Protein AF-A0A3D2G029-F1 (afdb_monomer)

pLDDT: mean 81.78, std 15.34, range [38.91, 94.81]

Radius of gyration: 13.67 Å; Cα contacts (8 Å, |Δi|>4): 77; chains: 1; bounding box: 34×25×38 Å

Mean predicted aligned error: 7.69 Å

Sequence (81 aa):
MTPYRTAAGYGEAEYEDKRSRFIGHIKPVTSENEAKAFIDEMRRTYADATHNVFAYVLRDGNILRWSDDGEPGGTSGQPTL

Secondary structure (DSSP, 8-state):
-------SS-EEEEEEETTEEEEEEE---SSHHHHHHHHHHHHHHTTT-S---EEEEETGGGEEEEE-TT-SSSSSTTTT-

Structure (mmCIF, N/CA/C/O backbone):
data_AF-A0A3D2G029-F1
#
_entry.id   AF-A0A3D2G029-F1
#
loop_
_atom_site.group_PDB
_atom_site.id
_atom_site.type_symbol
_atom_site.label_atom_id
_atom_site.label_alt_id
_atom_site.label_comp_id
_atom_site.label_asym_id
_atom_site.label_entity_id
_atom_site.label_seq_id
_atom_site.pdbx_PDB_ins_code
_atom_site.Cartn_x
_atom_site.Cartn_y
_atom_site.Cartn_z
_atom_site.occupancy
_atom_site.B_iso_or_equiv
_atom_site.auth_seq_id
_atom_site.auth_comp_id
_atom_site.auth_asym_id
_atom_site.auth_atom_id
_atom_site.pdbx_PDB_model_num
ATOM 1 N N . MET A 1 1 ? -19.813 8.427 15.517 1.00 69.44 1 MET A N 1
ATOM 2 C CA . MET A 1 1 ? -18.645 8.253 14.624 1.00 69.44 1 MET A CA 1
ATOM 3 C C . MET A 1 1 ? -19.046 8.674 13.222 1.00 69.44 1 MET A C 1
ATOM 5 O O . MET A 1 1 ? -20.054 8.182 12.736 1.00 69.44 1 MET A O 1
ATOM 9 N N . THR A 1 2 ? -18.312 9.583 12.583 1.00 79.88 2 THR A N 1
ATOM 10 C CA . THR A 1 2 ? -18.587 9.968 11.187 1.00 79.88 2 THR A CA 1
ATOM 11 C C . THR A 1 2 ? -18.298 8.773 10.271 1.00 79.88 2 THR A C 1
ATOM 13 O O . THR A 1 2 ? -17.221 8.181 10.423 1.00 79.88 2 THR A O 1
ATOM 16 N N . PRO A 1 3 ? -19.211 8.373 9.370 1.00 85.31 3 PRO A N 1
ATOM 17 C CA . PRO A 1 3 ? -18.934 7.320 8.398 1.00 85.31 3 PRO A CA 1
ATOM 18 C C . PRO A 1 3 ? -17.819 7.759 7.440 1.00 85.31 3 PRO A C 1
ATOM 20 O O . PRO A 1 3 ? -17.645 8.947 7.176 1.00 85.31 3 PRO A O 1
ATOM 23 N N . TYR A 1 4 ? -17.046 6.799 6.944 1.00 84.88 4 TYR A N 1
ATOM 24 C CA . TYR A 1 4 ? -15.942 7.015 6.010 1.00 84.88 4 TYR A CA 1
ATOM 25 C C . TYR A 1 4 ? -15.910 5.875 4.997 1.00 84.88 4 TYR A C 1
ATOM 27 O O . TYR A 1 4 ? -16.491 4.813 5.231 1.00 84.88 4 TYR A O 1
ATOM 35 N N . ARG A 1 5 ? -15.250 6.110 3.864 1.00 88.69 5 ARG A N 1
ATOM 36 C CA . ARG A 1 5 ? -15.012 5.083 2.850 1.00 88.69 5 ARG A CA 1
ATOM 37 C C . ARG A 1 5 ? -13.618 4.499 3.035 1.00 88.69 5 ARG A C 1
ATOM 39 O O . ARG A 1 5 ? -12.698 5.196 3.448 1.00 88.69 5 ARG A O 1
ATOM 46 N N . THR A 1 6 ? -13.497 3.222 2.720 1.00 90.19 6 THR A N 1
ATOM 47 C CA . THR A 1 6 ? -12.237 2.485 2.629 1.00 90.19 6 THR A CA 1
ATOM 48 C C . THR A 1 6 ? -12.338 1.536 1.435 1.00 90.19 6 THR A C 1
ATOM 50 O O . THR A 1 6 ? -13.418 1.401 0.849 1.00 90.19 6 THR A O 1
ATOM 53 N N . ALA A 1 7 ? -11.234 0.898 1.056 1.00 89.38 7 ALA A N 1
ATOM 54 C CA . ALA A 1 7 ? -11.250 -0.142 0.038 1.00 89.38 7 ALA A CA 1
ATOM 55 C C . ALA A 1 7 ? -12.234 -1.257 0.439 1.00 89.38 7 ALA A C 1
ATOM 57 O O . ALA A 1 7 ? -12.231 -1.719 1.578 1.00 89.38 7 ALA A O 1
ATOM 58 N N . ALA A 1 8 ? -13.089 -1.684 -0.493 1.00 90.62 8 ALA A N 1
ATOM 59 C CA . ALA A 1 8 ? -14.082 -2.730 -0.225 1.00 90.62 8 ALA A CA 1
ATOM 60 C C . ALA A 1 8 ? -13.445 -4.121 -0.031 1.00 90.62 8 ALA A C 1
ATOM 62 O O . ALA A 1 8 ? -14.064 -5.016 0.536 1.00 90.62 8 ALA A O 1
ATOM 63 N N . GLY A 1 9 ? -12.211 -4.294 -0.499 1.00 92.31 9 GLY A N 1
ATOM 64 C CA . GLY A 1 9 ? -11.444 -5.527 -0.439 1.00 92.31 9 GLY A CA 1
ATOM 65 C C . GLY A 1 9 ? -10.067 -5.323 -1.061 1.00 92.31 9 GLY A C 1
ATOM 66 O O . GLY A 1 9 ? -9.658 -4.189 -1.315 1.00 92.31 9 GLY A O 1
ATOM 67 N N . TYR A 1 10 ? -9.361 -6.425 -1.292 1.00 94.19 10 TYR A N 1
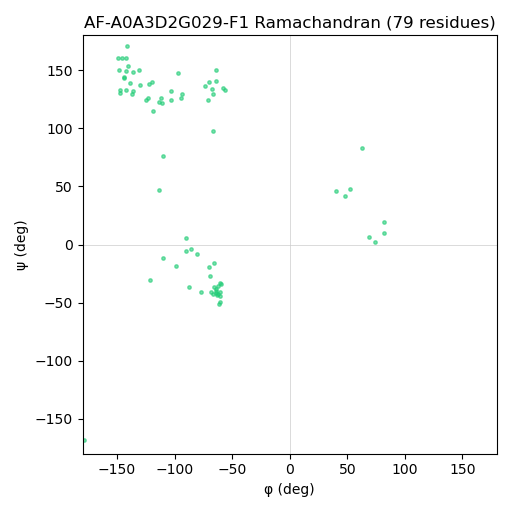ATOM 68 C CA . TYR A 1 10 ? -8.116 -6.400 -2.051 1.00 94.19 10 TYR A CA 1
ATOM 69 C C . TYR A 1 10 ? -8.369 -5.969 -3.501 1.00 94.19 10 TYR A C 1
ATOM 71 O O . TYR A 1 10 ? -9.360 -6.379 -4.109 1.00 94.19 10 TYR A O 1
ATOM 79 N N . GLY A 1 11 ? -7.465 -5.165 -4.044 1.00 94.00 11 GLY A N 1
ATOM 80 C CA . GLY A 1 11 ? -7.424 -4.801 -5.449 1.00 94.00 11 GLY A CA 1
ATOM 81 C C . GLY A 1 11 ? -5.984 -4.722 -5.931 1.00 94.00 11 GLY A C 1
ATOM 82 O O . GLY A 1 11 ? -5.080 -4.376 -5.172 1.00 94.00 11 GLY A O 1
ATOM 83 N N . GLU A 1 12 ? -5.792 -5.022 -7.205 1.00 94.81 12 GLU A N 1
ATOM 84 C CA . GLU A 1 12 ? -4.513 -4.888 -7.885 1.00 94.81 12 GLU A CA 1
ATOM 85 C C . GLU A 1 12 ? -4.722 -4.260 -9.256 1.00 94.81 12 GLU A C 1
ATOM 87 O O . GLU A 1 12 ? -5.775 -4.423 -9.880 1.00 94.81 12 GLU A O 1
ATOM 92 N N . ALA A 1 13 ? -3.726 -3.511 -9.701 1.00 93.12 13 ALA A N 1
ATOM 93 C CA . ALA A 1 13 ? -3.684 -2.932 -11.027 1.00 93.12 13 ALA A CA 1
ATOM 94 C C . ALA A 1 13 ? -2.244 -2.936 -11.527 1.00 93.12 13 ALA A C 1
ATOM 96 O O . ALA A 1 13 ? -1.313 -2.684 -10.767 1.00 93.12 13 ALA A O 1
ATOM 97 N N . GLU A 1 14 ? -2.075 -3.181 -12.819 1.00 93.00 14 GLU A N 1
ATOM 98 C CA . GLU A 1 14 ? -0.783 -3.102 -13.486 1.00 93.00 14 GLU A CA 1
ATOM 99 C C . GLU A 1 14 ? -0.848 -2.046 -14.589 1.00 93.00 14 GLU A C 1
ATOM 101 O O . GLU A 1 14 ? -1.848 -1.919 -15.299 1.00 93.00 14 GLU A O 1
ATOM 106 N N . TYR A 1 15 ? 0.229 -1.281 -14.716 1.00 91.25 15 TYR A N 1
ATOM 107 C CA . TYR A 1 15 ? 0.417 -0.281 -15.750 1.00 91.25 15 TYR A CA 1
ATOM 108 C C . TYR A 1 15 ? 1.839 -0.382 -16.298 1.00 91.25 15 TYR A C 1
ATOM 110 O O . TYR A 1 15 ? 2.804 -0.377 -15.538 1.00 91.25 15 TYR A O 1
ATOM 118 N N . GLU A 1 16 ? 1.981 -0.459 -17.618 1.00 91.81 16 GLU A N 1
ATOM 119 C CA . GLU A 1 16 ? 3.283 -0.476 -18.281 1.00 91.81 16 GL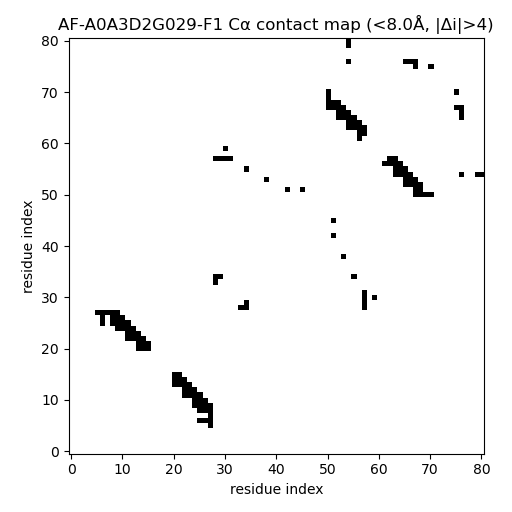U A CA 1
ATOM 120 C C . GLU A 1 16 ? 3.481 0.825 -19.065 1.00 91.81 16 GLU A C 1
ATOM 122 O 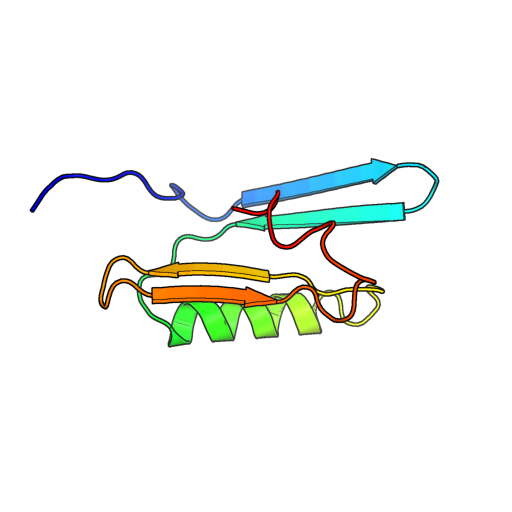O . GLU A 1 16 ? 2.654 1.188 -19.901 1.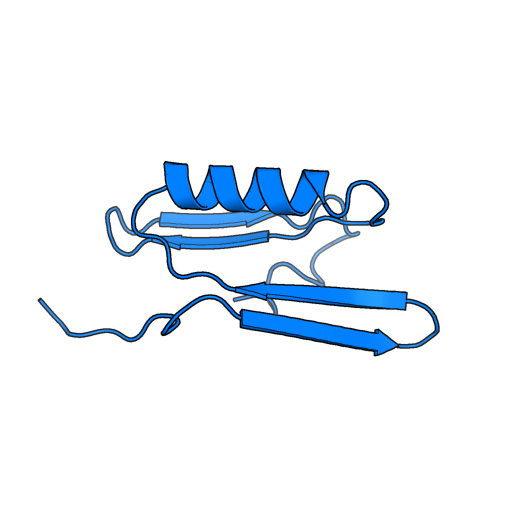00 91.81 16 GLU A O 1
ATOM 127 N N . ASP A 1 17 ? 4.592 1.518 -18.814 1.00 90.19 17 ASP A N 1
ATOM 128 C CA . ASP A 1 17 ? 5.023 2.675 -19.598 1.00 90.19 17 ASP A CA 1
ATOM 129 C C . ASP A 1 17 ? 6.518 2.588 -19.886 1.00 90.19 17 ASP A C 1
ATOM 131 O O . ASP A 1 17 ? 7.326 2.355 -18.993 1.00 90.19 17 ASP A O 1
ATOM 135 N N . LYS A 1 18 ? 6.912 2.792 -21.147 1.00 85.56 18 LYS A N 1
ATOM 136 C CA . LYS A 1 18 ? 8.325 2.850 -21.576 1.00 85.56 18 LYS A CA 1
ATOM 137 C C . LYS A 1 18 ? 9.210 1.707 -21.040 1.00 85.56 18 LYS A C 1
ATOM 139 O O . LYS A 1 18 ? 10.372 1.937 -20.713 1.00 85.56 18 LYS A O 1
ATOM 144 N N . ARG A 1 19 ? 8.696 0.467 -21.032 1.00 86.94 19 ARG A N 1
ATOM 145 C CA . ARG A 1 19 ? 9.352 -0.752 -20.493 1.00 86.94 19 ARG A CA 1
ATOM 146 C C . ARG A 1 19 ? 9.509 -0.785 -18.968 1.00 86.94 19 ARG A C 1
ATOM 148 O O . ARG A 1 19 ? 10.140 -1.704 -18.451 1.00 86.94 19 ARG A O 1
ATOM 155 N N . SER A 1 20 ? 8.944 0.185 -18.265 1.00 85.50 20 SER A N 1
ATOM 156 C CA . SER A 1 20 ? 8.770 0.145 -16.820 1.00 85.50 20 SER A CA 1
ATOM 157 C C . SER A 1 20 ? 7.392 -0.419 -16.510 1.00 85.50 20 SER A C 1
ATOM 159 O O . SER A 1 20 ? 6.386 0.044 -17.049 1.00 85.50 20 SER A O 1
ATOM 161 N N . ARG A 1 21 ? 7.355 -1.416 -15.628 1.00 89.19 21 ARG A N 1
ATOM 162 C CA . ARG A 1 21 ? 6.123 -2.030 -15.138 1.00 89.19 21 ARG A CA 1
ATOM 163 C C . ARG A 1 21 ? 5.832 -1.516 -13.733 1.00 89.19 21 ARG A C 1
ATOM 165 O O . ARG A 1 21 ? 6.671 -1.649 -12.847 1.00 89.19 21 ARG A O 1
ATOM 172 N N . PHE A 1 22 ? 4.644 -0.961 -13.546 1.00 89.81 22 PHE A N 1
ATOM 173 C CA . PHE A 1 22 ? 4.133 -0.451 -12.282 1.00 89.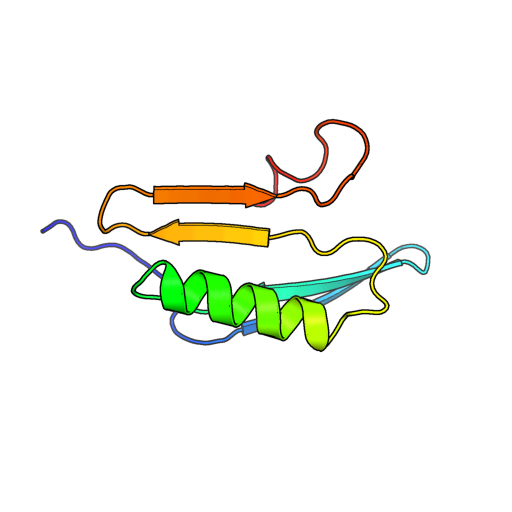81 22 PHE A CA 1
ATOM 174 C C . PHE A 1 22 ? 2.997 -1.353 -11.820 1.00 89.81 22 PHE A C 1
ATOM 176 O O . PHE A 1 22 ? 2.013 -1.524 -12.537 1.00 89.81 22 PHE A O 1
ATOM 183 N N . ILE A 1 23 ? 3.131 -1.925 -10.628 1.00 91.12 23 ILE A N 1
ATOM 184 C CA . ILE A 1 23 ? 2.129 -2.819 -10.050 1.00 91.12 23 ILE A CA 1
ATOM 185 C C . ILE A 1 23 ? 1.645 -2.181 -8.751 1.00 91.12 23 ILE A C 1
ATOM 187 O O . ILE A 1 23 ? 2.420 -1.970 -7.821 1.00 91.12 23 ILE A O 1
ATOM 191 N N . GLY A 1 24 ? 0.371 -1.807 -8.720 1.00 92.25 24 GLY A N 1
ATOM 192 C CA . GLY A 1 24 ? -0.283 -1.200 -7.572 1.00 92.25 24 GLY A CA 1
ATOM 193 C C . GLY A 1 24 ? -1.157 -2.216 -6.853 1.00 92.25 24 GLY A C 1
ATOM 194 O O . GLY A 1 24 ? -1.986 -2.871 -7.481 1.00 92.25 24 GLY A O 1
ATOM 195 N N . HIS A 1 25 ? -1.022 -2.292 -5.531 1.00 93.69 25 HIS A N 1
ATOM 196 C CA . HIS A 1 25 ? -1.863 -3.128 -4.681 1.00 93.69 25 HIS A CA 1
ATOM 197 C C . HIS A 1 25 ? -2.559 -2.286 -3.617 1.00 93.69 25 HIS A C 1
ATOM 199 O O . HIS A 1 25 ? -1.949 -1.421 -2.988 1.00 93.69 25 HIS A O 1
ATOM 205 N N . ILE A 1 26 ? -3.834 -2.572 -3.376 1.00 93.69 26 ILE A N 1
ATOM 206 C CA . ILE A 1 26 ? -4.630 -1.945 -2.325 1.00 93.69 26 ILE A CA 1
ATOM 207 C C . ILE A 1 26 ? -5.325 -3.017 -1.497 1.00 93.69 26 ILE A C 1
ATOM 209 O O . ILE A 1 26 ? -5.861 -3.989 -2.022 1.00 93.69 26 ILE A O 1
ATOM 213 N N . LYS A 1 27 ? -5.334 -2.843 -0.177 1.00 93.38 27 LYS A N 1
ATOM 214 C CA . LYS A 1 27 ? -6.017 -3.745 0.750 1.00 93.38 27 LYS A CA 1
ATOM 215 C C . LYS A 1 27 ? -6.530 -2.952 1.951 1.00 93.38 27 LYS A C 1
ATOM 217 O O . LYS A 1 27 ? -5.764 -2.168 2.513 1.00 93.38 27 LYS A O 1
ATOM 222 N N . PRO A 1 28 ? -7.793 -3.131 2.376 1.00 93.75 28 PRO A N 1
ATOM 223 C CA . PRO A 1 28 ? -8.255 -2.558 3.628 1.00 93.75 28 PRO A CA 1
ATOM 224 C C . PRO A 1 28 ? -7.537 -3.240 4.792 1.00 93.75 28 PRO A C 1
ATOM 226 O O . PRO A 1 28 ? -7.438 -4.466 4.846 1.00 93.75 28 PRO A O 1
ATOM 229 N N . VAL A 1 29 ? -7.062 -2.432 5.731 1.00 92.19 29 VAL A N 1
ATOM 230 C CA . VAL A 1 29 ? -6.389 -2.879 6.951 1.00 92.19 29 VAL A CA 1
ATOM 231 C C . VAL A 1 29 ? -6.991 -2.168 8.153 1.00 92.19 29 VAL A C 1
ATOM 233 O O . VAL A 1 29 ? -7.481 -1.040 8.050 1.00 92.19 29 VAL A O 1
ATOM 236 N N . THR A 1 30 ? -6.973 -2.842 9.295 1.00 89.81 30 THR A N 1
ATOM 237 C CA . THR A 1 30 ? -7.547 -2.341 10.551 1.00 89.81 30 THR A CA 1
ATOM 238 C C . THR A 1 30 ? -6.489 -1.995 11.594 1.00 89.81 30 THR A C 1
ATOM 240 O O . THR A 1 30 ? -6.799 -1.331 12.579 1.00 89.81 30 THR A O 1
ATOM 243 N N . SER A 1 31 ? -5.234 -2.396 11.372 1.00 91.06 31 SER A N 1
ATOM 244 C CA . SER A 1 31 ? -4.122 -2.154 12.292 1.00 91.06 31 SER A CA 1
ATOM 245 C C . SER A 1 31 ? -2.796 -1.913 11.567 1.00 91.06 31 SER A C 1
ATOM 247 O O . SER A 1 31 ? -2.609 -2.316 10.417 1.00 91.06 31 SER A O 1
ATOM 249 N N . GLU A 1 32 ? -1.835 -1.304 12.268 1.00 90.12 32 GLU A N 1
ATOM 250 C CA . GLU A 1 32 ? -0.462 -1.140 11.763 1.00 90.12 32 GLU A CA 1
ATOM 251 C C . GLU A 1 32 ? 0.211 -2.478 11.461 1.00 90.12 32 GLU A C 1
ATOM 253 O O . GLU A 1 32 ? 1.014 -2.564 10.536 1.00 90.12 32 GLU A O 1
ATOM 258 N N . ASN A 1 33 ? -0.098 -3.518 12.236 1.00 91.88 33 ASN A N 1
ATOM 259 C CA . ASN A 1 33 ? 0.501 -4.834 12.047 1.00 91.88 33 ASN A CA 1
ATOM 260 C C . ASN A 1 33 ? 0.019 -5.474 10.742 1.00 91.88 33 ASN A C 1
ATOM 262 O O . ASN A 1 33 ? 0.833 -6.035 10.016 1.00 91.88 33 ASN A O 1
ATOM 266 N N . GLU A 1 34 ? -1.268 -5.336 10.408 1.00 91.94 34 GLU A N 1
ATOM 267 C CA . GLU A 1 34 ? -1.801 -5.778 9.112 1.00 91.94 34 GLU A CA 1
ATOM 268 C C . GLU A 1 34 ? -1.194 -4.988 7.950 1.00 91.94 34 GLU A C 1
ATOM 270 O O . GLU A 1 34 ? -0.823 -5.583 6.940 1.00 91.94 34 GLU A O 1
ATOM 275 N N . ALA A 1 35 ? -1.041 -3.667 8.107 1.00 90.94 35 ALA A N 1
ATOM 276 C CA . ALA A 1 35 ? -0.394 -2.824 7.104 1.00 90.94 35 ALA A CA 1
ATOM 277 C C . ALA A 1 35 ? 1.060 -3.259 6.856 1.00 90.94 35 ALA A C 1
ATOM 279 O O . ALA A 1 35 ? 1.452 -3.489 5.716 1.00 90.94 35 ALA A O 1
ATOM 280 N N . LYS A 1 36 ? 1.849 -3.434 7.925 1.00 91.12 36 LYS A N 1
ATOM 281 C CA . LYS A 1 36 ? 3.252 -3.874 7.845 1.00 91.12 36 LYS A CA 1
ATOM 282 C C . LYS A 1 36 ? 3.380 -5.275 7.256 1.00 91.12 36 LYS A C 1
ATOM 284 O O . LYS A 1 36 ? 4.214 -5.476 6.384 1.00 91.12 36 LYS A O 1
ATOM 289 N N . ALA A 1 37 ? 2.532 -6.214 7.676 1.00 94.19 37 ALA A N 1
ATOM 290 C CA . ALA A 1 37 ? 2.533 -7.570 7.137 1.00 94.19 37 ALA A CA 1
ATOM 291 C C . ALA A 1 37 ? 2.252 -7.580 5.629 1.00 94.19 37 ALA A C 1
ATOM 293 O O . ALA A 1 37 ? 2.919 -8.298 4.891 1.00 94.19 37 ALA A O 1
ATOM 294 N N . PHE A 1 38 ? 1.309 -6.754 5.169 1.00 93.38 38 PHE A N 1
ATOM 295 C CA . PHE A 1 38 ? 1.005 -6.628 3.748 1.00 93.38 38 PHE A CA 1
ATOM 296 C C . PHE A 1 38 ? 2.160 -5.999 2.960 1.00 93.38 38 PHE A C 1
ATOM 298 O O . PHE A 1 38 ? 2.523 -6.501 1.902 1.00 93.38 38 PHE A O 1
ATOM 305 N N . ILE A 1 39 ? 2.790 -4.948 3.492 1.00 90.88 39 ILE A N 1
ATOM 306 C CA . ILE A 1 39 ? 3.972 -4.333 2.870 1.00 90.88 39 ILE A CA 1
ATOM 307 C C . ILE A 1 39 ? 5.117 -5.347 2.756 1.00 90.88 39 ILE A C 1
ATOM 309 O O . ILE A 1 39 ? 5.746 -5.445 1.704 1.00 90.88 39 ILE A O 1
ATOM 313 N N . ASP A 1 40 ? 5.376 -6.123 3.809 1.00 91.38 40 ASP A N 1
ATOM 314 C CA . ASP A 1 40 ? 6.415 -7.155 3.805 1.00 91.38 40 ASP A CA 1
ATOM 315 C C . ASP A 1 40 ? 6.093 -8.300 2.834 1.00 91.38 40 ASP A C 1
ATOM 317 O O . ASP A 1 40 ? 6.999 -8.835 2.195 1.00 91.38 40 ASP A O 1
ATOM 321 N N . GLU A 1 41 ? 4.819 -8.674 2.699 1.00 92.44 41 GLU A N 1
ATOM 322 C CA . GLU A 1 41 ? 4.353 -9.642 1.704 1.00 92.44 41 GLU A CA 1
ATOM 323 C C . GLU A 1 41 ? 4.626 -9.135 0.283 1.00 92.44 41 GLU A C 1
ATOM 325 O O . GLU A 1 41 ? 5.282 -9.831 -0.488 1.00 92.44 41 GLU A O 1
ATOM 330 N N . MET A 1 42 ? 4.217 -7.902 -0.039 1.00 91.69 42 MET A N 1
ATOM 331 C CA . MET A 1 42 ? 4.443 -7.311 -1.363 1.00 91.69 42 MET A CA 1
ATOM 332 C C . MET A 1 42 ? 5.937 -7.176 -1.671 1.00 91.69 42 MET A C 1
ATOM 334 O O . MET A 1 42 ? 6.374 -7.565 -2.749 1.00 91.69 42 MET A O 1
ATOM 338 N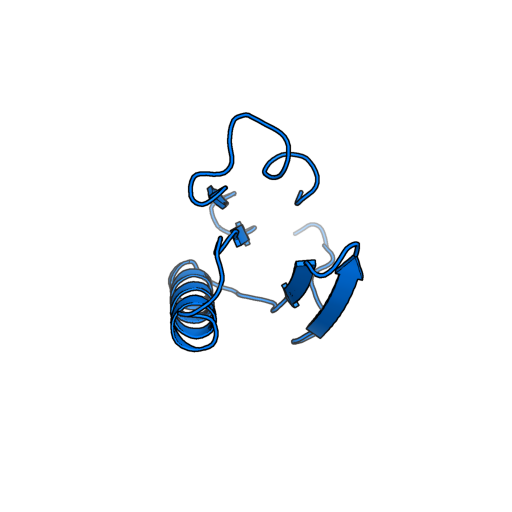 N . ARG A 1 43 ? 6.749 -6.741 -0.700 1.00 88.75 43 ARG A N 1
ATOM 339 C CA . ARG A 1 43 ? 8.213 -6.664 -0.845 1.00 88.75 43 ARG A CA 1
ATOM 340 C C . ARG A 1 43 ? 8.869 -8.013 -1.121 1.00 88.75 43 ARG A C 1
ATOM 342 O O . ARG A 1 43 ? 9.888 -8.065 -1.800 1.00 88.75 43 ARG A O 1
ATOM 349 N N . ARG A 1 44 ? 8.330 -9.105 -0.571 1.00 90.62 44 ARG A N 1
ATOM 350 C CA . ARG A 1 44 ? 8.830 -10.464 -0.836 1.00 90.62 44 ARG A CA 1
ATOM 351 C C . ARG A 1 44 ? 8.374 -10.975 -2.195 1.00 90.62 44 ARG A C 1
ATOM 353 O O . ARG A 1 44 ? 9.167 -11.610 -2.882 1.00 90.62 44 ARG A O 1
ATOM 360 N N . THR A 1 45 ? 7.125 -10.706 -2.565 1.00 90.44 45 THR A N 1
ATOM 361 C CA . THR A 1 45 ? 6.567 -11.082 -3.870 1.00 90.44 45 THR A CA 1
ATOM 362 C C . THR A 1 45 ? 7.284 -10.360 -5.010 1.00 90.44 45 THR A C 1
ATOM 364 O O . THR A 1 45 ? 7.601 -10.991 -6.013 1.00 90.44 45 THR A O 1
ATOM 367 N N . TYR A 1 46 ? 7.603 -9.077 -4.824 1.00 88.88 46 TYR A N 1
ATOM 368 C CA . TYR A 1 46 ? 8.269 -8.208 -5.801 1.00 88.88 46 TYR A CA 1
ATOM 369 C C . TYR A 1 46 ? 9.669 -7.798 -5.332 1.00 88.88 46 TYR A C 1
ATOM 371 O O . TYR A 1 46 ? 10.060 -6.629 -5.375 1.00 88.88 46 TYR A O 1
ATOM 379 N N . ALA A 1 47 ? 10.444 -8.779 -4.861 1.00 86.31 47 ALA A N 1
ATOM 380 C CA . ALA A 1 47 ? 11.823 -8.561 -4.423 1.00 86.31 47 ALA A CA 1
ATOM 381 C C . ALA A 1 47 ? 12.765 -8.144 -5.573 1.00 86.31 47 ALA A C 1
ATOM 383 O O . ALA A 1 47 ? 13.872 -7.672 -5.325 1.00 86.31 47 ALA A O 1
ATOM 384 N N . ASP A 1 48 ? 12.333 -8.336 -6.820 1.00 85.94 48 ASP A N 1
ATOM 385 C CA . ASP A 1 48 ? 13.007 -7.931 -8.053 1.00 85.94 48 ASP A CA 1
ATOM 386 C C . ASP A 1 48 ? 12.614 -6.523 -8.536 1.00 85.94 48 ASP A C 1
ATOM 388 O O . ASP A 1 48 ? 13.203 -6.025 -9.497 1.00 85.94 48 ASP A O 1
ATOM 392 N N . ALA A 1 49 ? 11.643 -5.867 -7.889 1.00 84.06 49 ALA A N 1
ATOM 393 C CA . ALA A 1 49 ? 11.247 -4.509 -8.239 1.00 84.06 49 ALA A CA 1
ATOM 394 C C . ALA A 1 49 ? 12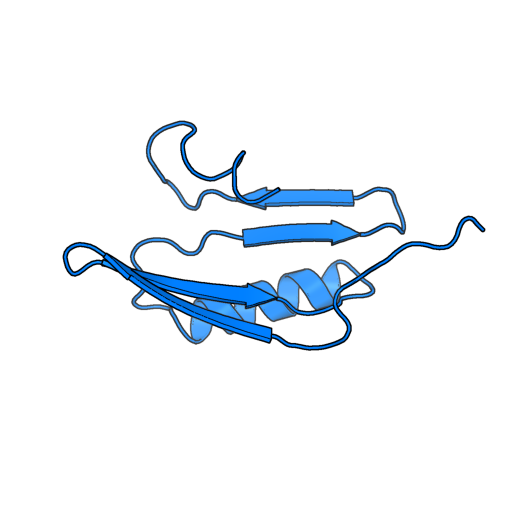.337 -3.494 -7.870 1.00 84.06 49 ALA A C 1
ATOM 396 O O . ALA A 1 49 ? 12.939 -3.554 -6.799 1.00 84.06 49 ALA A O 1
ATOM 397 N N . THR A 1 50 ? 12.550 -2.512 -8.751 1.00 82.75 50 THR A N 1
ATOM 398 C CA . THR A 1 50 ? 13.530 -1.433 -8.544 1.00 82.75 50 THR A CA 1
ATOM 399 C C . THR A 1 50 ? 13.198 -0.576 -7.321 1.00 82.75 50 THR A C 1
ATOM 401 O O . THR A 1 50 ? 14.108 -0.137 -6.625 1.00 82.75 50 THR A O 1
ATOM 404 N N . HIS A 1 51 ? 11.904 -0.355 -7.063 1.00 83.19 51 HIS A N 1
ATOM 405 C CA . HIS A 1 51 ? 11.393 0.417 -5.933 1.00 83.19 51 HIS A CA 1
ATOM 406 C C . HIS A 1 51 ? 10.120 -0.237 -5.391 1.00 83.19 51 HIS A C 1
ATOM 408 O O . HIS A 1 51 ? 9.209 -0.559 -6.154 1.00 83.19 51 HIS A O 1
ATOM 414 N N . ASN A 1 52 ? 10.039 -0.399 -4.072 1.00 82.75 52 ASN A N 1
ATOM 415 C CA . ASN A 1 52 ? 8.857 -0.871 -3.357 1.00 82.75 52 ASN A CA 1
ATOM 416 C C . ASN A 1 52 ? 8.253 0.277 -2.534 1.00 82.75 52 ASN A C 1
ATOM 418 O O . ASN A 1 52 ? 8.408 0.349 -1.308 1.00 82.75 52 ASN A O 1
ATOM 422 N N . VAL A 1 53 ? 7.569 1.181 -3.237 1.00 87.56 53 VAL A N 1
ATOM 423 C CA . VAL A 1 53 ? 6.863 2.334 -2.661 1.00 87.56 53 VAL A CA 1
ATOM 424 C C . VAL A 1 53 ? 5.595 1.861 -1.951 1.00 87.56 53 VAL A C 1
ATOM 426 O O . VAL A 1 53 ? 4.852 1.028 -2.468 1.00 87.56 53 VAL A O 1
ATOM 429 N N . PHE A 1 54 ? 5.320 2.396 -0.761 1.00 88.38 54 PHE A N 1
ATOM 430 C CA . PHE A 1 54 ? 4.082 2.096 -0.039 1.00 88.38 54 PHE A CA 1
ATOM 431 C C . PHE A 1 54 ? 3.509 3.334 0.638 1.00 88.38 54 PHE A C 1
ATOM 433 O O . PHE A 1 54 ? 4.245 4.227 1.056 1.00 88.38 54 PHE A O 1
ATOM 440 N N . ALA A 1 55 ? 2.193 3.337 0.831 1.00 89.50 55 ALA A N 1
ATOM 441 C CA . ALA A 1 55 ? 1.485 4.296 1.665 1.00 89.50 55 ALA A CA 1
ATOM 442 C C . ALA A 1 55 ? 0.311 3.608 2.373 1.00 89.50 55 ALA A C 1
ATOM 444 O O . ALA A 1 55 ? -0.326 2.717 1.813 1.00 89.50 55 ALA A O 1
ATOM 445 N N . TYR A 1 56 ? 0.021 4.005 3.610 1.00 88.81 56 TYR A N 1
ATOM 446 C CA . TYR A 1 56 ? -1.180 3.574 4.319 1.00 88.81 56 TYR A CA 1
ATOM 447 C C . TYR A 1 56 ? -1.700 4.642 5.279 1.00 88.81 56 TYR A C 1
ATOM 449 O O . TYR A 1 56 ? -0.946 5.427 5.863 1.00 88.81 56 TYR A O 1
ATOM 457 N N . VAL A 1 57 ? -3.020 4.614 5.467 1.00 88.94 57 VAL A N 1
ATOM 458 C CA . VAL A 1 57 ? -3.760 5.461 6.403 1.00 88.94 57 VAL A CA 1
ATOM 459 C C . VAL A 1 57 ? -4.537 4.563 7.351 1.00 88.94 57 VAL A C 1
ATOM 461 O O . VAL A 1 57 ? -5.332 3.731 6.912 1.00 88.94 57 VAL A O 1
ATOM 464 N N . LEU A 1 58 ? -4.355 4.758 8.653 1.00 88.56 58 LEU A N 1
ATOM 465 C CA . LEU A 1 58 ? -5.198 4.157 9.678 1.00 88.56 58 LEU A CA 1
ATOM 466 C C . LEU A 1 58 ? -5.965 5.261 10.381 1.00 88.56 58 LEU A C 1
ATOM 468 O O . LEU A 1 58 ? -5.396 6.199 10.941 1.00 88.56 58 LEU A O 1
ATOM 472 N N . ARG A 1 59 ? -7.291 5.135 10.352 1.00 82.81 59 ARG A N 1
ATOM 473 C CA . ARG A 1 59 ? -8.172 6.077 11.040 1.00 82.81 59 ARG A CA 1
ATOM 474 C C . ARG A 1 59 ? -7.969 6.019 12.551 1.00 82.81 59 ARG A C 1
ATOM 476 O O . ARG A 1 59 ? -8.026 7.054 13.211 1.00 82.81 59 ARG A O 1
ATOM 483 N N . ASP A 1 60 ? -7.752 4.818 13.079 1.00 75.12 60 ASP A N 1
ATOM 484 C CA . ASP A 1 60 ? -7.442 4.636 14.489 1.00 75.12 60 ASP A CA 1
ATOM 485 C C . ASP A 1 60 ? -6.025 5.152 14.769 1.00 75.12 60 ASP A C 1
ATOM 487 O O . ASP A 1 60 ? -5.077 4.798 14.070 1.00 75.12 60 ASP A O 1
ATOM 491 N N . GLY A 1 61 ? -5.900 6.078 15.717 1.00 70.69 61 GLY A N 1
ATOM 492 C CA . GLY A 1 61 ? -4.647 6.793 15.985 1.00 70.69 61 GLY A CA 1
ATOM 493 C C . GLY A 1 61 ? -4.248 7.870 14.961 1.00 70.69 61 GLY A C 1
ATOM 494 O O . GLY A 1 61 ? -3.207 8.494 15.147 1.00 70.69 61 GLY A O 1
ATOM 495 N N . ASN A 1 62 ? -5.061 8.127 13.923 1.00 77.69 62 ASN A N 1
ATOM 496 C CA . ASN A 1 62 ? -4.803 9.128 12.874 1.00 77.69 62 ASN A CA 1
ATOM 497 C C . ASN A 1 62 ? -3.413 8.976 12.218 1.00 77.69 62 ASN A C 1
ATOM 499 O O . ASN A 1 62 ? -2.643 9.932 12.100 1.00 77.69 62 ASN A O 1
ATOM 503 N N . ILE A 1 63 ? -3.077 7.740 11.848 1.00 83.19 63 ILE A N 1
ATOM 504 C CA . ILE A 1 63 ? -1.738 7.350 11.407 1.00 83.19 63 ILE A CA 1
ATOM 505 C C . ILE A 1 63 ? -1.668 7.426 9.890 1.00 83.19 63 ILE A C 1
ATOM 507 O O . ILE A 1 63 ? -2.451 6.791 9.188 1.00 83.19 63 ILE A O 1
ATOM 511 N N . LEU A 1 64 ? -0.685 8.168 9.396 1.00 85.31 64 LEU A N 1
ATOM 512 C CA . LEU A 1 64 ? -0.341 8.263 7.987 1.00 85.31 64 LEU A CA 1
ATOM 513 C C . LEU A 1 64 ? 1.136 7.900 7.839 1.00 85.31 64 LEU A C 1
ATOM 515 O O . LEU A 1 64 ? 1.996 8.484 8.504 1.00 85.31 64 LEU A O 1
ATOM 519 N N . ARG A 1 65 ? 1.435 6.917 6.992 1.00 86.19 65 ARG A N 1
ATOM 520 C CA . ARG A 1 65 ? 2.800 6.451 6.734 1.00 86.19 65 ARG A CA 1
ATOM 521 C C . ARG A 1 65 ? 2.979 6.199 5.252 1.00 86.19 65 ARG A C 1
ATOM 523 O O . ARG A 1 65 ? 2.102 5.626 4.620 1.00 86.19 65 ARG A O 1
ATOM 530 N N . TRP A 1 66 ? 4.128 6.593 4.728 1.00 83.38 66 TRP A N 1
ATOM 531 C CA . TRP A 1 66 ? 4.517 6.337 3.350 1.00 83.38 66 TRP A CA 1
ATOM 532 C C . TRP A 1 66 ? 6.038 6.207 3.245 1.00 83.38 66 TRP A C 1
ATOM 534 O O . TRP A 1 66 ? 6.767 6.627 4.150 1.00 83.38 66 TRP A O 1
ATOM 544 N N . SER A 1 67 ? 6.512 5.589 2.169 1.00 79.81 67 SER A N 1
ATOM 545 C CA . SER A 1 67 ? 7.928 5.466 1.836 1.00 79.81 67 SER A CA 1
ATOM 546 C C . SER A 1 67 ? 8.103 5.460 0.327 1.00 79.81 67 SER A C 1
ATOM 548 O O . SER A 1 67 ? 7.455 4.670 -0.350 1.00 79.81 67 SER A O 1
ATOM 550 N N . ASP A 1 68 ? 9.017 6.298 -0.155 1.00 70.62 68 ASP A N 1
ATOM 551 C CA . ASP A 1 68 ? 9.374 6.420 -1.574 1.00 70.62 68 ASP A CA 1
ATOM 552 C C . ASP A 1 68 ? 10.515 5.477 -1.993 1.00 70.62 68 ASP A C 1
ATOM 554 O O . ASP A 1 68 ? 11.025 5.591 -3.099 1.00 70.62 68 ASP A O 1
ATOM 558 N N . ASP A 1 69 ? 10.967 4.593 -1.093 1.00 67.50 69 ASP A N 1
ATOM 559 C CA . ASP A 1 69 ? 12.003 3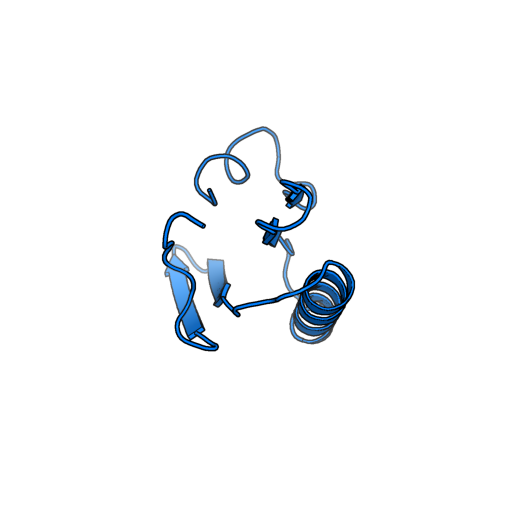.572 -1.331 1.00 67.50 69 ASP A CA 1
ATOM 560 C C . ASP A 1 69 ? 13.194 4.038 -2.200 1.00 67.50 69 ASP A C 1
ATOM 562 O O . ASP A 1 69 ? 13.633 3.374 -3.141 1.00 67.50 69 ASP A O 1
ATOM 566 N N . GLY A 1 70 ? 13.713 5.229 -1.880 1.00 54.53 70 GLY A N 1
ATOM 567 C CA . GLY A 1 70 ? 14.907 5.791 -2.510 1.00 54.53 70 GLY A CA 1
ATOM 568 C C . GLY A 1 70 ? 14.692 6.474 -3.861 1.00 54.53 70 GLY A C 1
ATOM 569 O O . GLY A 1 70 ? 15.687 6.822 -4.498 1.00 54.53 70 GLY A O 1
ATOM 570 N N . GLU A 1 71 ? 13.451 6.710 -4.301 1.00 57.59 71 GLU A N 1
ATOM 571 C CA . GLU A 1 71 ? 13.225 7.528 -5.492 1.00 57.59 71 GLU A CA 1
ATOM 572 C C . GLU A 1 71 ? 13.831 8.939 -5.329 1.00 57.59 71 GLU A C 1
ATOM 574 O O . GLU A 1 71 ? 13.678 9.577 -4.276 1.00 57.59 71 GLU A O 1
ATOM 579 N N . PRO A 1 72 ? 14.543 9.456 -6.349 1.00 50.81 72 PRO A N 1
ATOM 580 C CA . PRO A 1 72 ? 15.176 10.763 -6.280 1.00 50.81 72 PRO A CA 1
ATOM 581 C C . PRO A 1 72 ? 14.124 11.880 -6.215 1.00 50.81 72 PRO A C 1
ATOM 583 O O . PRO A 1 72 ? 13.611 12.344 -7.225 1.00 50.81 72 PRO A O 1
ATOM 586 N N . GLY A 1 73 ? 13.855 12.343 -4.993 1.00 42.31 73 GLY A N 1
ATOM 587 C CA . GLY A 1 73 ? 13.318 13.666 -4.676 1.00 42.31 73 GLY A CA 1
ATOM 588 C C . GLY A 1 73 ? 11.924 13.988 -5.221 1.00 42.31 73 GLY A C 1
ATOM 589 O O . GLY A 1 73 ? 11.790 14.738 -6.184 1.00 42.31 73 GLY A O 1
ATOM 590 N N . GLY A 1 74 ? 10.883 13.556 -4.502 1.00 48.22 74 GLY A N 1
ATOM 591 C CA . GLY A 1 74 ? 9.599 14.269 -4.462 1.00 48.22 74 GLY A CA 1
ATOM 592 C C . GLY A 1 74 ? 8.620 14.024 -5.611 1.00 48.22 74 GLY A C 1
ATOM 593 O O . GLY A 1 74 ? 7.720 14.838 -5.800 1.00 48.22 74 GLY A O 1
ATOM 594 N N . THR A 1 75 ? 8.758 12.934 -6.368 1.00 49.47 75 THR A N 1
ATOM 595 C CA . THR A 1 75 ? 7.841 12.613 -7.478 1.00 49.47 75 THR A CA 1
ATOM 596 C C . THR A 1 75 ? 6.747 11.599 -7.131 1.00 49.47 75 THR A C 1
ATOM 598 O O . THR A 1 75 ? 5.729 11.610 -7.814 1.00 49.47 75 THR A O 1
ATOM 601 N N . SER A 1 76 ? 6.884 10.811 -6.054 1.00 50.00 76 SER A N 1
ATOM 602 C CA . SER A 1 76 ? 5.990 9.660 -5.796 1.00 50.00 76 SER A CA 1
ATOM 603 C C . SER A 1 76 ? 5.231 9.696 -4.465 1.00 50.00 76 SER A C 1
ATOM 605 O O . SER A 1 76 ? 4.068 9.292 -4.419 1.00 50.00 76 SER A O 1
ATOM 607 N N . GLY A 1 77 ? 5.780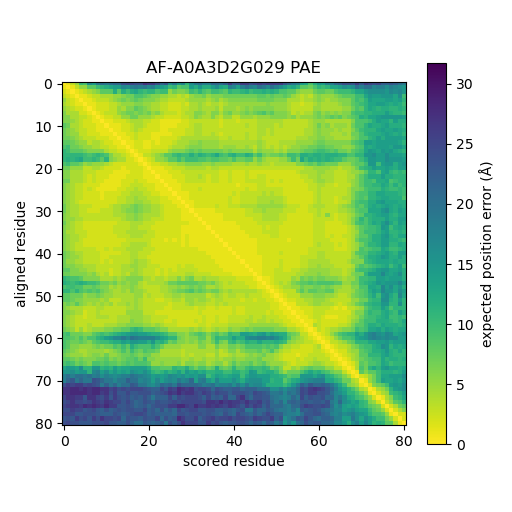 10.298 -3.406 1.00 43.94 77 GLY A N 1
ATOM 608 C CA . GLY A 1 77 ? 5.102 10.335 -2.101 1.00 43.94 77 GLY A CA 1
ATOM 609 C C . GLY A 1 77 ? 3.844 11.207 -2.062 1.00 43.94 77 GLY A C 1
ATOM 610 O O . GLY A 1 77 ? 2.930 10.946 -1.285 1.00 43.94 77 GLY A O 1
ATOM 611 N N . GLN A 1 78 ? 3.771 12.230 -2.918 1.00 38.91 78 GLN A N 1
ATOM 612 C CA . GLN A 1 78 ? 2.634 13.152 -2.996 1.00 38.91 78 GLN A CA 1
ATOM 613 C C . GLN A 1 78 ? 1.497 12.692 -3.937 1.00 38.91 78 GLN A C 1
ATOM 615 O O . GLN A 1 78 ? 0.348 12.920 -3.573 1.00 38.91 78 GLN A O 1
ATOM 620 N N . PRO A 1 79 ? 1.743 12.043 -5.098 1.00 50.50 79 PRO A N 1
ATOM 621 C CA . PRO A 1 79 ? 0.663 11.485 -5.927 1.00 50.50 79 PRO A CA 1
ATOM 622 C C . PRO A 1 79 ? 0.117 10.127 -5.459 1.00 50.50 79 PRO A C 1
ATOM 624 O O . PRO A 1 79 ? -0.888 9.675 -6.003 1.00 50.50 79 PRO A O 1
ATOM 627 N N . THR A 1 80 ? 0.741 9.477 -4.471 1.00 46.75 80 THR A N 1
ATOM 628 C CA . THR A 1 80 ? 0.241 8.202 -3.906 1.00 46.75 80 THR A CA 1
ATOM 629 C C . THR A 1 80 ? -0.803 8.410 -2.791 1.00 46.75 80 THR A C 1
ATOM 631 O O . THR A 1 80 ? -1.367 7.443 -2.280 1.00 46.75 80 THR A O 1
ATOM 634 N N . LEU A 1 81 ? -1.070 9.666 -2.411 1.00 42.06 81 LEU A N 1
ATOM 635 C CA . LEU A 1 81 ? -2.045 10.063 -1.388 1.00 42.06 81 LEU A CA 1
ATOM 636 C C . LEU A 1 81 ? -3.363 10.554 -1.997 1.00 42.06 81 LEU A C 1
ATOM 638 O O . LEU A 1 81 ? -3.310 11.369 -2.943 1.00 42.06 81 LEU A O 1
#

Solvent-accessible surface area (backbone atoms only — not comparable to full-atom values): 5403 Å² total; per-residue (Å²): 132,85,88,80,88,73,59,94,46,76,47,75,51,76,50,76,53,96,92,43,77,45,77,48,76,47,65,63,62,92,47,71,66,55,47,50,51,49,53,53,48,51,46,62,76,46,64,84,51,93,58,74,61,50,71,53,73,38,81,76,89,71,40,75,50,71,43,53,55,81,61,88,76,85,78,57,70,69,78,73,105

Nearest PDB structures (foldseek):
  8qj2-assembly1_B  TM=5.109E-01  e=2.528E+00  Homo sapiens
  8zps-assembly1_A  TM=4.762E-01  e=3.450E+00  Homo sapiens
  8xvi-assembly1_R  TM=3.531E-01  e=1.635E+00  Acetivibrio thermocellus ATCC 27405
  4uc9-assembly4_D  TM=4.085E-01  e=2.863E+00  Human respiratory syncytial virus A2
  8hbd-assembly1_R  TM=3.508E-01  e=2.690E+00  Homo sapiens

Foldseek 3Di:
DDDDDAPPAKDWDWDDDPNDIDIDIGGDDADPVRVVVVLVVVCVVPVVDPASWDWDAHPVVRDTDIDRRPDPPDDPPVVVD